Protein AF-A0A956ZBF1-F1 (afdb_monomer_lite)

Structure (mmCIF, N/CA/C/O backbone):
data_AF-A0A956ZBF1-F1
#
_entry.id   AF-A0A956ZBF1-F1
#
loop_
_atom_site.group_PDB
_atom_site.id
_atom_site.type_symbol
_atom_site.label_atom_id
_atom_site.label_alt_id
_atom_site.label_comp_id
_atom_site.label_asym_id
_atom_site.label_entity_id
_atom_site.label_seq_id
_atom_site.pdbx_PDB_ins_code
_atom_site.Cartn_x
_atom_site.Cartn_y
_atom_site.Cartn_z
_atom_site.occupancy
_atom_site.B_iso_or_equiv
_atom_site.auth_seq_id
_atom_site.auth_comp_id
_atom_site.auth_asym_id
_atom_site.auth_atom_id
_atom_site.pdbx_PDB_model_num
ATOM 1 N N . MET A 1 1 ? -1.797 -16.723 9.794 1.00 63.53 1 MET A N 1
ATOM 2 C CA . MET A 1 1 ? -1.344 -15.426 10.341 1.00 63.53 1 MET A CA 1
ATOM 3 C C . MET A 1 1 ? -1.995 -15.259 11.704 1.00 63.53 1 MET A C 1
ATOM 5 O O . MET A 1 1 ? -3.045 -15.853 11.906 1.00 63.53 1 MET A O 1
ATOM 9 N N . ALA A 1 2 ? -1.351 -14.572 12.648 1.00 82.44 2 ALA A N 1
ATOM 10 C CA . ALA A 1 2 ? -1.979 -14.292 13.938 1.00 82.44 2 ALA A CA 1
ATOM 11 C C . ALA A 1 2 ? -3.080 -13.239 13.750 1.00 82.44 2 ALA A C 1
ATOM 13 O O . ALA A 1 2 ? -2.882 -12.288 12.995 1.00 82.44 2 ALA A O 1
ATOM 14 N N . GLU A 1 3 ? -4.216 -13.416 14.421 1.00 87.25 3 GLU A N 1
ATOM 15 C CA . GLU A 1 3 ? -5.285 -12.418 14.430 1.00 87.25 3 GLU A CA 1
ATOM 16 C C . GLU A 1 3 ? -4.816 -11.151 15.164 1.00 87.25 3 GLU A C 1
ATOM 18 O O . GLU A 1 3 ? -4.267 -11.264 16.268 1.00 87.25 3 GLU A O 1
ATOM 23 N N . PRO A 1 4 ? -5.012 -9.948 14.594 1.00 90.81 4 PRO A N 1
ATOM 24 C CA . PRO A 1 4 ? -4.693 -8.708 15.289 1.00 90.81 4 PRO A CA 1
ATOM 25 C C . PRO A 1 4 ? -5.556 -8.532 16.543 1.00 90.81 4 PRO A C 1
ATOM 27 O O . PRO A 1 4 ? -6.710 -8.963 16.579 1.00 90.81 4 PRO A O 1
ATOM 30 N N . SER A 1 5 ? -5.025 -7.851 17.562 1.00 95.88 5 SER A N 1
ATOM 31 C CA . SER A 1 5 ? -5.836 -7.447 18.715 1.00 95.88 5 SER A CA 1
ATOM 32 C C . SER A 1 5 ? -6.952 -6.492 18.288 1.00 95.88 5 SER A C 1
ATOM 34 O O . SER A 1 5 ? -6.829 -5.786 17.287 1.00 95.88 5 SER A O 1
ATOM 36 N N . GLU A 1 6 ? -8.015 -6.402 19.085 1.00 95.56 6 GLU A N 1
ATOM 37 C CA . GLU A 1 6 ? -9.120 -5.470 18.820 1.00 95.56 6 GLU A CA 1
ATOM 38 C C . GLU A 1 6 ? -8.643 -4.014 18.712 1.00 95.56 6 GLU A C 1
ATOM 40 O O . GLU A 1 6 ? -9.053 -3.301 17.803 1.00 95.56 6 GLU A O 1
ATOM 45 N N . SER A 1 7 ? -7.676 -3.601 19.539 1.00 97.06 7 SER A N 1
ATOM 46 C CA . SER A 1 7 ? -7.059 -2.270 19.441 1.00 97.06 7 SER A CA 1
ATOM 47 C C . SER A 1 7 ? -6.333 -2.026 18.113 1.00 97.06 7 SER A C 1
ATOM 49 O O . SER A 1 7 ? -6.326 -0.907 17.606 1.00 97.06 7 SER A O 1
ATOM 51 N N . ILE A 1 8 ? -5.723 -3.062 17.527 1.00 96.62 8 ILE A N 1
ATOM 52 C CA . ILE A 1 8 ? -5.089 -2.959 16.209 1.00 96.62 8 ILE A CA 1
ATOM 53 C C . ILE A 1 8 ? -6.163 -2.891 15.126 1.00 96.62 8 ILE A C 1
ATOM 55 O O . ILE A 1 8 ? -6.031 -2.090 14.209 1.00 96.62 8 ILE A O 1
ATOM 59 N N . LYS A 1 9 ? -7.234 -3.687 15.224 1.00 96.12 9 LYS A N 1
ATOM 60 C CA . LYS A 1 9 ? -8.346 -3.633 14.263 1.00 96.12 9 LYS A CA 1
ATOM 61 C C . LYS A 1 9 ? -9.014 -2.258 14.251 1.00 96.12 9 LYS A C 1
ATOM 63 O O . LYS A 1 9 ? -9.279 -1.741 13.173 1.00 96.12 9 LYS A O 1
ATOM 68 N N . GLU A 1 10 ? -9.223 -1.654 15.420 1.00 96.56 10 GLU A N 1
ATOM 69 C CA . GLU A 1 10 ? -9.766 -0.297 15.545 1.00 96.56 10 GLU A CA 1
ATOM 70 C C . GLU A 1 10 ? -8.847 0.741 14.887 1.00 96.56 10 GLU A C 1
ATOM 72 O O . GLU A 1 10 ? -9.312 1.556 14.094 1.00 96.56 10 GLU A O 1
ATOM 77 N N . PHE A 1 11 ? -7.535 0.663 15.140 1.00 97.31 11 PHE A N 1
ATOM 78 C CA . PHE A 1 11 ? -6.558 1.526 14.475 1.00 97.31 11 PHE A CA 1
ATOM 79 C C . PHE A 1 11 ? -6.578 1.343 12.951 1.00 97.31 11 PHE A C 1
ATOM 81 O O . PHE A 1 11 ? -6.652 2.319 12.214 1.00 97.31 11 PHE A O 1
ATOM 88 N N . LEU A 1 12 ? -6.554 0.102 12.463 1.00 97.00 12 LEU A N 1
ATOM 89 C CA . LEU A 1 12 ? -6.577 -0.190 11.027 1.00 97.00 12 LEU A CA 1
ATOM 90 C C . LEU A 1 12 ? -7.898 0.217 10.355 1.00 97.00 12 LEU 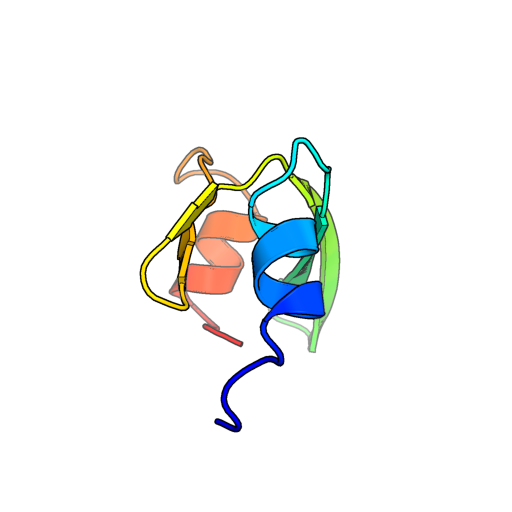A C 1
ATOM 92 O O . LEU A 1 12 ? -7.903 0.527 9.170 1.00 97.00 12 LEU A O 1
ATOM 96 N N . GLY A 1 13 ? -9.011 0.239 11.092 1.00 96.25 13 GLY A N 1
ATOM 97 C CA . GLY A 1 13 ? -10.300 0.737 10.603 1.00 96.25 13 GLY A CA 1
ATOM 98 C C . GLY A 1 13 ? -10.395 2.267 10.514 1.00 96.25 13 GLY A C 1
ATOM 99 O O . GLY A 1 13 ? -11.377 2.787 9.985 1.00 96.25 13 GLY A O 1
ATOM 100 N N . GLY A 1 14 ? -9.405 2.998 11.035 1.00 96.31 14 GLY A N 1
ATOM 101 C CA . GLY A 1 14 ? -9.343 4.456 10.994 1.00 96.31 14 GLY A CA 1
ATOM 102 C C . GLY A 1 14 ? -8.857 5.032 9.657 1.00 96.31 14 GLY A C 1
ATOM 103 O O . GLY A 1 14 ? -8.424 4.330 8.746 1.00 96.31 14 GLY A O 1
ATOM 104 N N . VAL A 1 15 ? -8.888 6.364 9.543 1.00 96.69 15 VAL A N 1
ATOM 105 C CA . VAL A 1 15 ? -8.407 7.086 8.352 1.00 96.69 15 VAL A CA 1
ATOM 106 C C . VAL A 1 15 ? -6.896 7.291 8.450 1.00 96.69 15 VAL A C 1
ATOM 108 O O . VAL A 1 15 ? -6.415 8.266 9.032 1.00 96.69 15 VAL A O 1
ATOM 111 N N . HIS A 1 16 ? -6.142 6.368 7.857 1.00 96.44 16 HIS A N 1
ATOM 112 C CA . HIS A 1 16 ? -4.682 6.392 7.847 1.00 96.44 16 HIS A CA 1
ATOM 113 C C . HIS A 1 16 ? -4.122 6.133 6.447 1.00 96.44 16 HIS A C 1
ATOM 115 O O . HIS A 1 16 ? -4.727 5.449 5.625 1.00 96.44 16 HIS A O 1
ATOM 121 N N . TYR A 1 17 ? -2.917 6.643 6.197 1.00 97.12 17 TYR A N 1
ATOM 122 C CA . TYR A 1 17 ? -2.106 6.202 5.068 1.00 97.12 17 TYR A CA 1
ATOM 123 C C . TYR A 1 17 ? -1.237 5.016 5.480 1.00 97.12 17 TYR A C 1
ATOM 125 O O . TYR A 1 17 ? -0.796 4.928 6.628 1.00 97.12 17 TYR A O 1
ATOM 133 N N . ALA A 1 18 ? -0.932 4.151 4.520 1.00 97.62 18 ALA A N 1
ATOM 134 C CA . ALA A 1 18 ? 0.078 3.112 4.655 1.00 97.62 18 ALA A CA 1
ATOM 135 C C . ALA A 1 18 ? 1.207 3.325 3.641 1.00 97.62 18 ALA A C 1
ATOM 137 O O . ALA A 1 18 ? 1.015 3.936 2.589 1.00 97.62 18 ALA A O 1
ATOM 138 N N . THR A 1 19 ? 2.381 2.771 3.935 1.00 98.12 19 THR A N 1
ATOM 139 C CA . THR A 1 19 ? 3.443 2.600 2.940 1.00 98.12 19 THR A CA 1
ATOM 140 C C . THR A 1 19 ? 3.36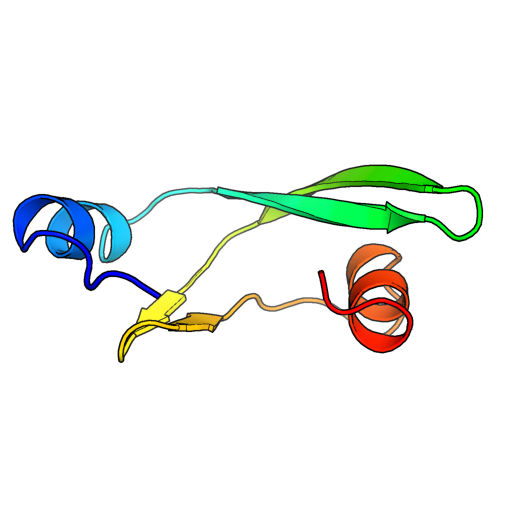8 1.176 2.417 1.00 98.12 19 THR A C 1
ATOM 142 O O . THR A 1 19 ? 3.693 0.235 3.138 1.00 98.12 19 THR A O 1
ATOM 145 N N . LEU A 1 20 ? 2.952 1.011 1.162 1.00 97.62 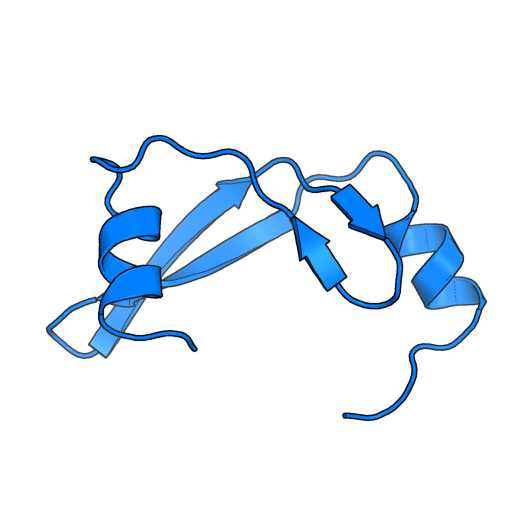20 LEU A N 1
ATOM 146 C CA . LEU A 1 20 ? 2.972 -0.284 0.494 1.00 97.62 20 LEU A CA 1
ATOM 147 C C . LEU A 1 20 ? 4.360 -0.520 -0.100 1.00 97.62 20 LEU A C 1
ATOM 149 O O . LEU A 1 20 ? 4.800 0.229 -0.977 1.00 97.62 20 LEU A O 1
ATOM 153 N N . ALA A 1 21 ? 5.028 -1.565 0.380 1.00 98.00 21 ALA A N 1
ATOM 154 C CA . ALA A 1 21 ? 6.230 -2.104 -0.231 1.00 98.00 21 ALA A CA 1
ATOM 155 C C . ALA A 1 21 ? 5.841 -3.188 -1.239 1.00 98.00 21 ALA A C 1
ATOM 157 O O . ALA A 1 21 ? 5.035 -4.057 -0.931 1.00 98.00 21 ALA A O 1
ATOM 158 N N . THR A 1 22 ? 6.410 -3.131 -2.439 1.00 97.94 22 THR A N 1
ATOM 159 C CA . THR A 1 22 ? 6.300 -4.210 -3.431 1.00 97.94 22 THR A CA 1
ATOM 160 C C . THR A 1 22 ? 7.679 -4.541 -3.976 1.00 97.94 22 THR A C 1
ATOM 162 O O . THR A 1 22 ? 8.516 -3.646 -4.115 1.00 97.94 22 THR A O 1
ATOM 165 N N . GLU A 1 23 ? 7.927 -5.808 -4.297 1.00 98.19 23 GLU A N 1
ATOM 166 C CA . GLU A 1 23 ? 9.249 -6.232 -4.760 1.00 98.19 23 GLU A CA 1
ATOM 167 C C . GLU A 1 23 ? 9.465 -5.950 -6.253 1.00 98.19 23 GLU A C 1
ATOM 169 O O . GLU A 1 23 ? 8.669 -6.337 -7.119 1.00 98.19 23 GLU A O 1
ATOM 174 N N . ASP A 1 24 ? 10.586 -5.318 -6.575 1.00 97.12 24 ASP A N 1
ATOM 175 C CA . ASP A 1 24 ? 11.077 -5.130 -7.932 1.00 97.12 24 ASP A CA 1
ATOM 176 C C . ASP A 1 24 ? 11.675 -6.415 -8.519 1.00 97.12 24 ASP A C 1
ATOM 178 O O . ASP A 1 24 ? 11.908 -7.410 -7.841 1.00 97.12 24 ASP A O 1
ATOM 182 N N . LYS A 1 25 ? 11.899 -6.429 -9.837 1.00 96.44 25 LYS A N 1
ATOM 183 C CA . LYS A 1 25 ? 12.429 -7.610 -10.546 1.00 96.44 25 LYS A CA 1
ATOM 184 C C . LYS A 1 25 ? 13.830 -8.033 -10.085 1.00 96.44 25 LYS A C 1
ATOM 186 O O . LYS A 1 25 ? 14.227 -9.165 -10.325 1.00 96.44 25 LYS A O 1
ATOM 191 N N . ASP A 1 26 ? 14.584 -7.101 -9.517 1.00 95.94 26 ASP A N 1
ATOM 192 C CA . ASP A 1 26 ? 15.952 -7.253 -9.025 1.00 95.94 26 ASP A CA 1
ATOM 193 C C . ASP A 1 26 ? 16.007 -7.480 -7.505 1.00 95.94 26 ASP A C 1
ATOM 195 O O . ASP A 1 26 ? 17.095 -7.530 -6.937 1.00 95.94 26 ASP A O 1
ATOM 199 N N . GLY A 1 27 ? 14.848 -7.631 -6.850 1.00 95.69 27 GLY A N 1
ATOM 200 C CA . GLY A 1 27 ? 14.740 -7.809 -5.403 1.00 95.69 27 GLY A CA 1
ATOM 201 C C . GLY A 1 27 ? 14.720 -6.501 -4.605 1.00 95.69 27 GLY A C 1
ATOM 202 O O . GLY A 1 27 ? 14.636 -6.545 -3.379 1.00 95.69 27 GLY A O 1
ATOM 203 N N . GLY A 1 28 ? 14.784 -5.336 -5.262 1.00 97.00 28 GLY A N 1
ATOM 204 C CA . GLY A 1 28 ? 14.625 -4.043 -4.597 1.00 97.00 28 GLY A CA 1
ATOM 205 C C . GLY A 1 28 ? 13.206 -3.821 -4.057 1.00 97.00 28 GLY A C 1
ATOM 206 O O . GLY A 1 28 ? 12.244 -4.427 -4.525 1.00 97.00 28 GLY A O 1
ATOM 207 N N . ALA A 1 29 ? 13.053 -2.915 -3.089 1.00 97.38 29 ALA A N 1
ATOM 208 C CA . ALA A 1 29 ? 11.743 -2.525 -2.569 1.00 97.38 29 ALA A CA 1
ATOM 209 C C . ALA A 1 29 ? 11.257 -1.224 -3.223 1.00 97.38 29 ALA A C 1
ATOM 211 O O . ALA A 1 29 ? 11.878 -0.168 -3.082 1.00 97.38 29 ALA A O 1
ATOM 212 N N . HIS A 1 30 ? 10.106 -1.276 -3.892 1.00 97.62 30 HIS A N 1
ATOM 213 C CA . HIS A 1 30 ? 9.388 -0.088 -4.338 1.00 97.62 30 HIS A CA 1
ATOM 214 C C . HIS A 1 30 ? 8.358 0.320 -3.280 1.00 97.62 30 HIS A C 1
ATOM 216 O O . HIS A 1 30 ? 7.378 -0.393 -3.064 1.00 97.62 30 HIS A O 1
ATOM 222 N N . LEU A 1 31 ? 8.593 1.463 -2.630 1.00 98.25 31 LEU A N 1
ATOM 223 C CA . LEU A 1 31 ? 7.756 2.001 -1.556 1.00 98.25 31 LEU A CA 1
ATOM 224 C C . LEU A 1 31 ? 6.848 3.114 -2.084 1.00 98.25 31 LEU A C 1
ATOM 226 O O . LEU A 1 31 ? 7.331 4.065 -2.701 1.00 98.25 31 LEU A O 1
ATOM 230 N N . THR A 1 32 ? 5.546 3.026 -1.814 1.00 98.00 32 THR A N 1
ATOM 231 C CA . THR A 1 32 ? 4.579 4.072 -2.187 1.00 98.00 32 THR A CA 1
ATOM 232 C C . THR A 1 32 ? 3.575 4.343 -1.070 1.00 98.00 32 THR A C 1
ATOM 234 O O . THR A 1 32 ? 3.088 3.374 -0.483 1.00 98.00 32 THR A O 1
ATOM 237 N N . PRO A 1 33 ? 3.212 5.612 -0.802 1.00 98.06 33 PRO A N 1
ATOM 238 C CA . PRO A 1 33 ? 2.090 5.919 0.074 1.00 98.06 33 PRO A CA 1
ATOM 239 C C . PRO A 1 33 ? 0.780 5.499 -0.599 1.00 98.06 33 PRO A C 1
ATOM 241 O O . PRO A 1 33 ? 0.589 5.727 -1.797 1.00 98.06 33 PRO A O 1
ATOM 244 N N . VAL A 1 34 ? -0.114 4.883 0.167 1.00 97.69 34 VAL A N 1
ATOM 245 C CA . VAL A 1 34 ? -1.431 4.448 -0.299 1.00 97.69 34 VAL A CA 1
ATOM 246 C C . VAL A 1 34 ? -2.495 4.770 0.741 1.00 97.69 34 VAL A C 1
ATOM 248 O O . VAL A 1 34 ? -2.260 4.677 1.948 1.00 97.69 34 VAL A O 1
ATOM 251 N N . TRP A 1 35 ? -3.676 5.125 0.252 1.00 97.69 35 TRP A N 1
ATOM 252 C CA . TRP A 1 35 ? -4.900 4.936 1.016 1.00 97.69 35 TRP A CA 1
ATOM 253 C C . TRP A 1 35 ? -5.258 3.453 1.015 1.00 97.69 35 TRP A C 1
ATOM 255 O O . TRP A 1 35 ? -4.970 2.744 0.046 1.00 97.69 35 TRP A O 1
ATOM 265 N N . TYR A 1 36 ? -5.886 2.990 2.089 1.00 97.94 36 TYR A N 1
ATOM 266 C CA . TYR A 1 36 ? -6.343 1.614 2.190 1.00 97.94 36 TYR A CA 1
ATOM 267 C C . TYR A 1 36 ? -7.714 1.528 2.859 1.00 97.94 36 TYR A C 1
ATOM 269 O O . TYR A 1 36 ? -8.125 2.432 3.584 1.00 97.94 36 TYR A O 1
ATOM 277 N N . LEU A 1 37 ? -8.390 0.409 2.613 1.00 97.81 37 LEU A N 1
ATOM 278 C CA . LEU A 1 37 ? -9.517 -0.080 3.399 1.00 97.81 37 LEU A CA 1
ATOM 279 C C . LEU A 1 37 ? -9.070 -1.356 4.116 1.00 97.81 37 LEU A C 1
ATOM 281 O O . LEU A 1 37 ? -8.484 -2.236 3.482 1.00 97.81 37 LEU A O 1
ATOM 285 N N . TYR A 1 38 ? -9.340 -1.450 5.416 1.00 96.75 38 TYR A N 1
ATOM 286 C CA . TYR A 1 38 ? -9.164 -2.678 6.183 1.00 96.75 38 TYR A CA 1
ATOM 287 C C . TYR A 1 38 ? -10.530 -3.263 6.541 1.00 96.75 38 TYR A C 1
ATOM 289 O O . TYR A 1 38 ? -11.292 -2.653 7.287 1.00 96.75 38 TYR A O 1
ATOM 297 N N . GLU A 1 39 ? -10.840 -4.436 5.994 1.00 95.06 39 GLU A N 1
ATOM 298 C CA . GLU A 1 39 ? -12.130 -5.110 6.163 1.00 95.06 39 GLU A CA 1
ATOM 299 C C . GLU A 1 39 ? -11.920 -6.630 6.131 1.00 95.06 39 GLU A C 1
ATOM 301 O O . GLU A 1 39 ? -11.106 -7.132 5.354 1.00 95.06 39 GLU A O 1
ATOM 306 N N . ASP A 1 40 ? -12.602 -7.368 7.012 1.00 92.94 40 ASP A N 1
ATOM 307 C CA . ASP A 1 40 ? -12.522 -8.835 7.112 1.00 92.94 40 ASP A CA 1
ATOM 308 C C . ASP A 1 40 ? -11.088 -9.400 7.158 1.00 92.94 40 ASP A C 1
ATOM 310 O O . ASP A 1 40 ? -10.761 -10.415 6.533 1.00 92.94 40 ASP A O 1
ATOM 314 N N . GLY A 1 41 ? -10.198 -8.715 7.885 1.00 92.62 41 GLY A N 1
ATOM 315 C CA . GLY A 1 41 ? -8.797 -9.123 8.033 1.00 92.62 41 GLY A CA 1
ATOM 316 C C . GLY A 1 41 ? -7.934 -8.892 6.788 1.00 92.62 41 GLY A C 1
ATOM 317 O O . GLY A 1 41 ? -6.835 -9.440 6.696 1.00 92.62 41 GLY A O 1
ATOM 318 N N . LYS A 1 42 ? -8.415 -8.110 5.814 1.00 94.25 42 LYS A N 1
ATOM 319 C CA . LYS A 1 42 ? -7.744 -7.857 4.534 1.00 94.25 42 LYS A CA 1
ATOM 320 C C . LYS A 1 42 ? -7.543 -6.370 4.295 1.00 94.25 42 LYS A C 1
ATOM 322 O O . LYS A 1 42 ? -8.361 -5.546 4.687 1.00 94.25 42 LYS A O 1
ATOM 327 N N . PHE A 1 43 ? -6.463 -6.054 3.587 1.00 96.19 43 PHE A N 1
ATOM 328 C CA . PHE A 1 43 ? -6.200 -4.720 3.063 1.00 96.19 43 PHE A CA 1
ATOM 329 C C . PHE A 1 43 ? -6.621 -4.640 1.600 1.00 96.19 43 PHE A C 1
ATOM 331 O O . PHE A 1 43 ? -6.219 -5.473 0.785 1.00 96.19 43 PHE A O 1
ATOM 338 N N . PHE A 1 44 ? -7.370 -3.599 1.264 1.00 97.19 44 PHE A N 1
ATOM 339 C CA . PHE A 1 44 ? -7.712 -3.239 -0.103 1.00 97.19 44 PHE A CA 1
ATOM 340 C C . PHE A 1 44 ? -7.068 -1.899 -0.435 1.00 97.19 44 PHE A C 1
ATOM 342 O O . PHE A 1 44 ? -7.151 -0.948 0.340 1.00 97.19 44 PHE A O 1
ATOM 349 N N . VAL A 1 45 ? -6.417 -1.835 -1.592 1.00 97.38 45 VAL A N 1
ATOM 350 C CA . VAL A 1 45 ? -5.727 -0.644 -2.084 1.00 97.38 45 VAL A CA 1
ATOM 351 C C . VAL A 1 45 ? -6.185 -0.403 -3.514 1.00 97.38 45 VAL A C 1
ATOM 353 O O . VAL A 1 45 ? -6.036 -1.275 -4.370 1.00 97.38 45 VAL A O 1
ATOM 356 N N . GLU A 1 46 ? -6.734 0.778 -3.772 1.00 96.00 46 GLU A N 1
ATOM 357 C CA . GLU A 1 46 ? -7.032 1.225 -5.131 1.00 96.00 46 GLU A CA 1
ATOM 358 C C . GLU A 1 46 ? -5.721 1.613 -5.833 1.00 96.00 46 GLU A C 1
ATOM 360 O O . GLU A 1 46 ? -4.840 2.253 -5.252 1.00 96.00 46 GLU A O 1
ATOM 365 N N . THR A 1 47 ? -5.538 1.143 -7.067 1.00 96.38 47 THR A N 1
ATOM 366 C CA . THR A 1 47 ? -4.389 1.510 -7.893 1.00 96.38 47 THR A CA 1
ATOM 367 C C . THR A 1 47 ? -4.653 1.181 -9.359 1.00 96.38 47 THR A C 1
ATOM 369 O O . THR A 1 47 ? -5.286 0.181 -9.694 1.00 96.38 47 THR A O 1
ATOM 372 N N . GLU A 1 48 ? -4.050 1.953 -10.259 1.00 96.44 48 GLU A N 1
ATOM 373 C CA . GLU A 1 48 ? -4.095 1.659 -11.689 1.00 96.44 48 GLU A CA 1
ATOM 374 C C . GLU A 1 48 ? -3.322 0.368 -12.034 1.00 96.44 48 GLU A C 1
ATOM 376 O O . GLU A 1 48 ? -2.187 0.192 -11.558 1.00 96.44 48 GLU A O 1
ATOM 381 N N . PRO A 1 49 ? -3.843 -0.494 -12.932 1.00 95.00 49 PRO A N 1
ATOM 382 C CA . PRO A 1 49 ? -3.157 -1.717 -13.364 1.00 95.00 49 PRO A CA 1
ATOM 383 C C . PRO A 1 49 ? -1.775 -1.473 -13.991 1.00 95.00 49 PRO A C 1
ATOM 385 O O . PRO A 1 49 ? -0.876 -2.305 -13.881 1.00 95.00 49 PRO A O 1
ATOM 388 N N . ALA A 1 50 ? -1.580 -0.315 -14.630 1.00 96.31 50 ALA A N 1
ATOM 389 C CA . ALA A 1 50 ? -0.310 0.067 -15.249 1.00 96.31 50 ALA A CA 1
ATOM 390 C C . ALA A 1 50 ? 0.760 0.512 -14.230 1.00 96.31 50 ALA A C 1
ATOM 392 O O . ALA A 1 50 ? 1.954 0.590 -14.558 1.00 96.31 50 ALA A O 1
ATOM 393 N N . SER A 1 51 ? 0.364 0.792 -12.984 1.00 97.81 51 SER A N 1
ATOM 394 C CA . SER A 1 51 ? 1.284 1.244 -11.943 1.00 97.81 51 SER A CA 1
ATOM 395 C C . SER A 1 51 ? 2.370 0.203 -11.647 1.00 97.81 51 SER A C 1
ATOM 397 O O . SER A 1 51 ? 2.204 -1.005 -11.844 1.00 97.81 51 SER A O 1
ATOM 399 N N . LYS A 1 52 ? 3.523 0.678 -11.168 1.00 97.50 52 LYS A N 1
ATOM 400 C CA . LYS A 1 52 ? 4.644 -0.196 -10.805 1.00 97.50 52 LYS A CA 1
ATOM 401 C C . LYS A 1 52 ? 4.268 -1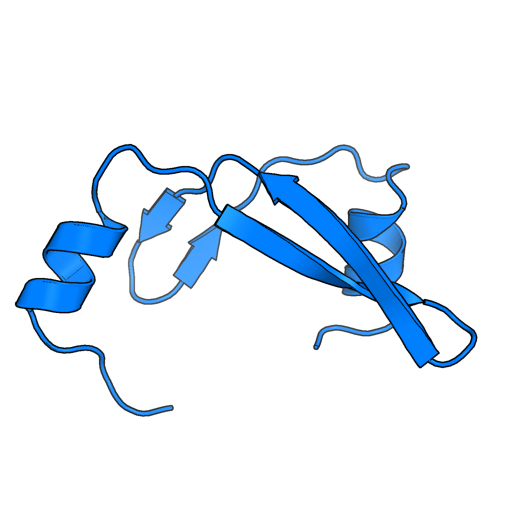.141 -9.655 1.00 97.50 52 LYS A C 1
ATOM 403 O O . LYS A 1 52 ? 4.520 -2.335 -9.766 1.00 97.50 52 LYS A O 1
ATOM 408 N N . LYS A 1 53 ? 3.577 -0.637 -8.623 1.00 97.12 53 LYS A N 1
ATOM 409 C CA . LYS A 1 53 ? 3.088 -1.446 -7.493 1.00 97.12 53 LYS A CA 1
ATOM 410 C C . LYS A 1 53 ? 2.103 -2.544 -7.920 1.00 97.12 53 LYS A C 1
ATOM 412 O O . LYS A 1 53 ? 2.239 -3.666 -7.453 1.00 97.12 53 LYS A O 1
ATOM 417 N N . ALA A 1 54 ? 1.188 -2.270 -8.860 1.00 97.44 54 ALA A N 1
ATOM 418 C CA . ALA A 1 54 ? 0.253 -3.279 -9.370 1.00 97.44 54 ALA A CA 1
ATOM 419 C C . ALA A 1 54 ? 0.973 -4.390 -10.149 1.00 97.44 54 ALA A C 1
ATOM 421 O O . ALA A 1 54 ? 0.745 -5.572 -9.904 1.00 97.44 54 ALA A O 1
ATOM 422 N N . ARG A 1 55 ? 1.901 -4.021 -11.044 1.00 97.50 55 ARG A N 1
ATOM 423 C CA . ARG A 1 55 ? 2.724 -4.990 -11.788 1.00 97.50 55 ARG A CA 1
ATOM 424 C C . ARG A 1 55 ? 3.620 -5.816 -10.869 1.00 97.50 55 ARG A C 1
ATOM 426 O O . ARG A 1 55 ? 3.745 -7.021 -11.073 1.00 97.50 55 ARG A O 1
ATOM 433 N N . ASN A 1 56 ? 4.222 -5.181 -9.864 1.00 97.88 56 ASN A N 1
ATOM 434 C CA . ASN A 1 56 ? 5.041 -5.868 -8.874 1.00 97.88 56 ASN A CA 1
ATOM 435 C C . ASN A 1 56 ? 4.199 -6.851 -8.059 1.00 97.88 56 ASN A C 1
ATOM 437 O O . ASN A 1 56 ? 4.532 -8.027 -8.055 1.00 97.88 56 ASN A O 1
ATOM 441 N N . ALA A 1 57 ? 3.083 -6.413 -7.468 1.00 96.62 57 ALA A N 1
ATOM 442 C CA . ALA A 1 57 ? 2.199 -7.276 -6.684 1.00 96.62 57 ALA A CA 1
ATOM 443 C C . ALA A 1 57 ? 1.635 -8.447 -7.509 1.00 96.62 57 ALA A C 1
ATOM 445 O O . ALA A 1 57 ? 1.580 -9.571 -7.020 1.00 96.62 57 ALA A O 1
ATOM 446 N N . GLY A 1 58 ? 1.277 -8.214 -8.778 1.00 96.62 58 GLY A N 1
ATOM 447 C CA . GLY A 1 58 ? 0.795 -9.268 -9.674 1.00 96.62 58 GLY A CA 1
ATOM 448 C C . GLY A 1 58 ? 1.863 -10.306 -10.0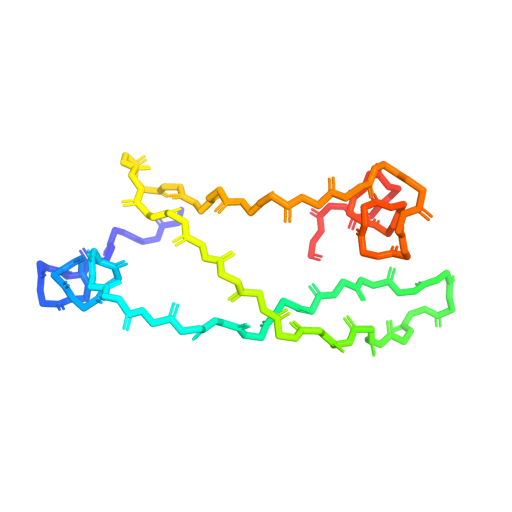38 1.00 96.62 58 GLY A C 1
ATOM 449 O O . GLY A 1 58 ? 1.559 -11.491 -10.133 1.00 96.62 58 GLY A O 1
ATOM 450 N N . ALA A 1 59 ? 3.119 -9.887 -10.226 1.00 97.44 59 ALA A N 1
ATOM 451 C CA . ALA A 1 59 ? 4.220 -10.795 -10.557 1.00 97.44 59 ALA A CA 1
ATOM 452 C C . ALA A 1 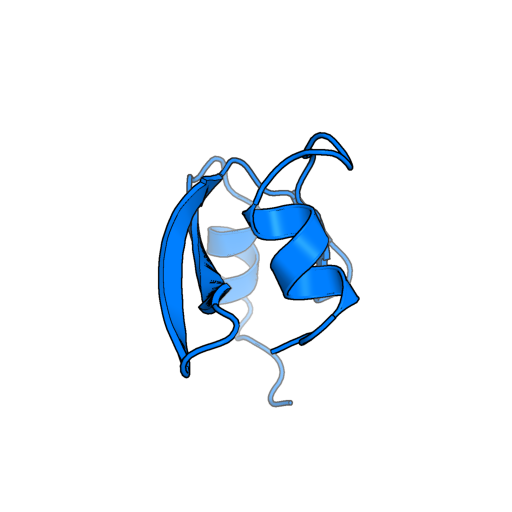59 ? 4.888 -11.435 -9.322 1.00 97.44 59 ALA A C 1
ATOM 454 O O . ALA A 1 59 ? 5.476 -12.511 -9.429 1.00 97.44 59 ALA A O 1
ATOM 455 N N . ARG A 1 60 ? 4.857 -10.751 -8.172 1.00 96.50 60 ARG A N 1
ATOM 456 C CA . ARG A 1 60 ? 5.531 -11.092 -6.908 1.00 96.50 60 ARG A CA 1
ATOM 457 C C . ARG A 1 60 ? 4.632 -10.668 -5.725 1.00 96.50 60 ARG A C 1
ATOM 459 O O . ARG A 1 60 ? 4.836 -9.590 -5.172 1.00 96.50 60 ARG A O 1
ATOM 466 N N . PRO A 1 61 ? 3.637 -11.490 -5.340 1.00 92.62 61 PRO A N 1
ATOM 467 C CA . PRO A 1 61 ? 2.642 -11.146 -4.317 1.00 92.62 61 PRO A CA 1
ATOM 468 C C . PRO A 1 61 ? 3.184 -11.357 -2.893 1.00 92.62 61 PRO A C 1
ATOM 470 O O . PRO A 1 61 ? 2.810 -12.312 -2.211 1.00 92.62 61 PRO A O 1
ATOM 473 N N . ARG A 1 62 ? 4.111 -10.496 -2.470 1.00 85.94 62 ARG A N 1
ATOM 474 C CA . ARG A 1 62 ? 4.742 -10.508 -1.145 1.00 85.94 62 ARG A CA 1
ATOM 475 C C . ARG A 1 62 ? 5.135 -9.109 -0.698 1.00 85.94 62 ARG A C 1
ATOM 477 O O . ARG A 1 62 ? 5.360 -8.261 -1.592 1.00 85.94 62 ARG A O 1
#

pLDDT: mean 95.53, std 5.0, range [63.53, 98.25]

Secondary structure (DSSP, 8-state):
-PPPPHHHHHHHTSS-EEEEEEE-TTS-EEEEEEE-EEETTEEE----TTSHHHHHHHHS--

Foldseek 3Di:
DDDDDPVVVVVLQDFDWDWDWFADPVRDTDTDIFTWHQDPNDIDTDDDCPDPRNVRCVVPVD

Sequence (62 aa):
MAEPSESIKEFLGGVHYATLATEDKDGGAHLTPVWYLYEDGKFFVETEPASKKARNAGARPR

Radius of gyration: 13.0 Å; chains: 1; bounding box: 28×22×35 Å